Protein AF-V6KX96-F1 (afdb_monomer_lite)

Radius of gyration: 15.34 Å; chains: 1; bounding box: 30×38×44 Å

pLDDT: mean 94.43, std 9.21, range [40.12, 98.56]

InterPro domains:
  IPR001754 Orotidine 5'-phosphate decarboxylase domain [PF00215] (1-110)
  IPR011060 Ribulose-phosphate binding barrel [SSF51366] (1-112)
  IPR013785 Aldolase-type TIM barrel [G3DSA:3.20.20.70] (1-116)
  IPR014732 Orotidine 5'-phosphate decarboxylase [PTHR32119] (1-110)

Structure (mmCIF, N/CA/C/O backbone):
data_AF-V6KX96-F1
#
_entry.id   AF-V6KX96-F1
#
loop_
_atom_site.group_PDB
_atom_site.id
_atom_site.type_symbol
_atom_site.label_atom_id
_atom_site.label_alt_id
_atom_site.label_comp_id
_atom_site.label_asym_id
_atom_site.label_entity_id
_atom_site.label_seq_id
_atom_site.pdbx_PDB_ins_code
_atom_site.Cartn_x
_atom_site.Cartn_y
_atom_site.Cartn_z
_atom_site.occupancy
_atom_site.B_iso_or_equiv
_atom_site.auth_seq_id
_atom_site.auth_comp_id
_atom_site.auth_asym_id
_atom_site.auth_atom_id
_atom_site.pdbx_PDB_model_num
ATOM 1 N N . MET A 1 1 ? -2.179 -9.954 1.638 1.00 79.81 1 MET A N 1
ATOM 2 C CA . MET A 1 1 ? -3.113 -10.607 0.693 1.00 79.81 1 MET A CA 1
ATOM 3 C C . MET A 1 1 ? -3.550 -11.971 1.213 1.00 79.81 1 MET A C 1
ATOM 5 O O . MET A 1 1 ? -4.667 -12.048 1.690 1.00 79.81 1 MET A O 1
ATOM 9 N N . GLU A 1 2 ? -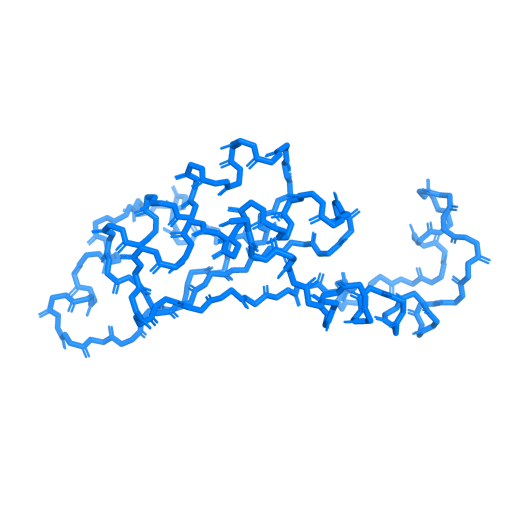2.677 -12.983 1.244 1.00 90.81 2 GLU A N 1
ATOM 10 C CA . GLU A 1 2 ? -3.026 -14.378 1.598 1.00 90.81 2 GLU A CA 1
ATOM 11 C C . GLU A 1 2 ? -3.847 -14.529 2.884 1.00 90.81 2 GLU A C 1
ATOM 13 O O . GLU A 1 2 ? -4.941 -15.083 2.852 1.00 90.81 2 GLU A O 1
ATOM 18 N N . LEU A 1 3 ? -3.371 -13.967 4.001 1.00 92.19 3 LEU A N 1
ATOM 19 C CA . LEU A 1 3 ? -4.085 -14.043 5.277 1.00 92.19 3 LEU A CA 1
ATOM 20 C C . LEU A 1 3 ? -5.471 -13.390 5.218 1.00 92.19 3 LEU A C 1
ATOM 22 O O . LEU A 1 3 ? -6.423 -13.935 5.759 1.00 92.19 3 LEU A O 1
ATOM 26 N N . LEU A 1 4 ? -5.599 -12.236 4.556 1.00 91.00 4 LEU A N 1
ATOM 27 C CA . LEU A 1 4 ? -6.893 -11.564 4.434 1.00 91.00 4 LEU A CA 1
ATOM 28 C C . LEU A 1 4 ? -7.837 -12.350 3.513 1.00 91.00 4 LEU A C 1
ATOM 30 O O . LEU A 1 4 ? -9.029 -12.414 3.783 1.00 91.00 4 LEU A O 1
ATOM 34 N N . THR A 1 5 ? -7.311 -12.977 2.461 1.00 92.81 5 THR A N 1
ATOM 35 C CA . THR A 1 5 ? -8.083 -13.866 1.586 1.00 92.81 5 THR A CA 1
ATOM 36 C C . THR A 1 5 ? -8.576 -15.100 2.340 1.00 92.81 5 THR A C 1
ATOM 38 O O . THR A 1 5 ? -9.720 -15.500 2.158 1.00 92.81 5 THR A O 1
ATOM 41 N N . ALA A 1 6 ? -7.738 -15.686 3.197 1.00 95.31 6 ALA A N 1
ATOM 42 C CA . ALA A 1 6 ? -8.070 -16.902 3.934 1.00 95.31 6 ALA A CA 1
ATOM 43 C C . ALA A 1 6 ? -8.962 -16.654 5.163 1.00 95.31 6 ALA A C 1
ATOM 45 O O . ALA A 1 6 ? -9.843 -17.458 5.450 1.00 95.31 6 ALA A O 1
ATOM 46 N N . ALA A 1 7 ? -8.723 -15.568 5.903 1.00 92.62 7 ALA A N 1
ATOM 47 C CA . ALA A 1 7 ? -9.314 -15.333 7.225 1.00 92.62 7 ALA A CA 1
ATOM 48 C C . ALA A 1 7 ? -10.181 -14.066 7.318 1.00 92.62 7 ALA A C 1
ATOM 50 O O . ALA A 1 7 ? -10.834 -13.841 8.336 1.00 92.62 7 ALA A O 1
ATOM 51 N N . GLY A 1 8 ? -10.193 -13.222 6.285 1.00 92.94 8 GLY A N 1
ATOM 52 C CA . GLY A 1 8 ? -10.950 -11.975 6.287 1.00 92.94 8 GLY A CA 1
ATOM 53 C C . GLY A 1 8 ? -10.425 -10.918 7.274 1.00 92.94 8 GLY A C 1
ATOM 54 O O . GLY A 1 8 ? -9.387 -11.088 7.925 1.00 92.94 8 GLY A O 1
ATOM 55 N N . PRO A 1 9 ? -11.123 -9.773 7.383 1.00 95.00 9 PRO A N 1
ATOM 56 C CA . PRO A 1 9 ? -10.671 -8.623 8.169 1.00 95.00 9 PRO A CA 1
ATOM 57 C C . PRO A 1 9 ? -10.810 -8.806 9.685 1.00 95.00 9 PRO A C 1
ATOM 59 O O . PRO A 1 9 ? -10.260 -8.008 10.443 1.00 95.00 9 PRO A O 1
ATOM 62 N N . ASP A 1 10 ? -11.517 -9.829 10.166 1.00 95.62 10 ASP A N 1
ATOM 63 C CA . ASP A 1 10 ? -11.760 -9.994 11.604 1.00 95.62 10 ASP A CA 1
ATOM 64 C C . ASP A 1 10 ? -10.476 -10.286 12.385 1.00 95.62 10 ASP A C 1
ATOM 66 O O . ASP A 1 10 ? -10.305 -9.803 13.507 1.00 95.62 10 ASP A O 1
ATOM 70 N N . PHE A 1 11 ? -9.509 -10.963 11.763 1.00 95.00 11 PHE A N 1
ATOM 71 C CA . PHE A 1 11 ? -8.191 -11.143 12.366 1.00 95.00 11 PHE A CA 1
ATOM 72 C C . PHE A 1 11 ? -7.441 -9.811 12.538 1.00 95.00 11 PHE A C 1
ATOM 74 O O . PHE A 1 11 ? -6.763 -9.598 13.543 1.00 95.00 11 PHE A O 1
ATOM 81 N N . VAL A 1 12 ? -7.606 -8.875 11.600 1.00 96.19 12 VAL A N 1
ATOM 82 C CA . VAL A 1 12 ? -7.029 -7.526 11.702 1.00 96.19 12 VAL A CA 1
ATOM 83 C C . VAL A 1 12 ? -7.637 -6.783 12.888 1.00 96.19 12 VAL A C 1
ATOM 85 O O . VAL A 1 12 ? -6.895 -6.270 13.725 1.00 96.19 12 VAL A O 1
ATOM 88 N N . LYS A 1 13 ? -8.971 -6.801 13.016 1.00 96.38 13 LYS A N 1
ATOM 89 C CA . LYS A 1 13 ? -9.682 -6.190 14.153 1.00 96.38 13 LYS A CA 1
ATOM 90 C C . LYS A 1 13 ? -9.197 -6.758 15.485 1.00 96.38 13 LYS A C 1
ATOM 92 O O . LYS A 1 13 ? -8.967 -6.007 16.428 1.00 96.38 13 LYS A O 1
ATOM 97 N N . HIS A 1 14 ? -8.989 -8.074 15.554 1.00 97.06 14 HIS A N 1
ATOM 98 C CA . HIS A 1 14 ? -8.470 -8.741 16.746 1.00 97.06 14 HIS A CA 1
ATOM 99 C C . HIS A 1 14 ? -7.076 -8.236 17.155 1.00 97.06 14 HIS A C 1
ATOM 101 O O . HIS A 1 14 ? -6.819 -8.017 18.340 1.00 97.06 14 HIS A O 1
ATOM 107 N N . LEU A 1 15 ? -6.170 -8.035 16.192 1.00 97.31 15 LEU A N 1
ATOM 108 C CA . LEU A 1 15 ? -4.832 -7.501 16.462 1.00 97.31 15 LEU A CA 1
ATOM 109 C C . LEU A 1 15 ? -4.877 -6.039 16.919 1.00 97.31 15 LEU A C 1
ATOM 111 O O . LEU A 1 15 ? -4.204 -5.684 17.889 1.00 97.31 15 LEU A O 1
ATOM 115 N N . VAL A 1 16 ? -5.697 -5.216 16.265 1.00 97.31 16 VAL A N 1
ATOM 116 C CA . VAL A 1 16 ? -5.886 -3.806 16.633 1.00 97.31 16 VAL A CA 1
ATOM 117 C C . VAL A 1 16 ? -6.4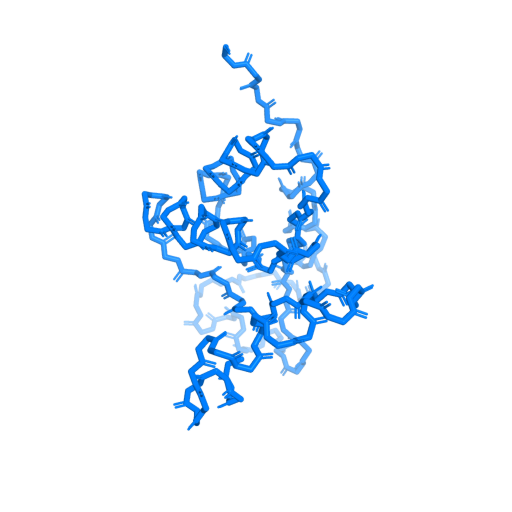79 -3.683 18.039 1.00 97.31 16 VAL A C 1
ATOM 119 O O . VAL A 1 16 ? -5.953 -2.929 18.854 1.00 97.31 16 VAL A O 1
ATOM 122 N N . ALA A 1 17 ? -7.482 -4.497 18.388 1.00 97.62 17 ALA A N 1
ATOM 123 C CA . ALA A 1 17 ? -8.075 -4.529 19.730 1.00 97.62 17 ALA A CA 1
ATOM 124 C C . ALA A 1 17 ? -7.070 -4.913 20.835 1.00 97.62 17 ALA A C 1
ATOM 126 O O . ALA A 1 17 ? -7.241 -4.544 21.994 1.00 97.62 17 ALA A O 1
ATOM 127 N N . LYS A 1 18 ? -5.988 -5.619 20.483 1.00 98.12 18 LYS A N 1
ATOM 128 C CA . LYS A 1 18 ? -4.858 -5.934 21.376 1.00 98.12 18 LYS A CA 1
ATOM 129 C C . LYS A 1 18 ? -3.784 -4.835 21.418 1.00 98.12 18 LYS A C 1
ATOM 131 O O . LYS A 1 18 ? -2.684 -5.079 21.918 1.00 98.12 18 LYS A O 1
ATOM 136 N N . GLY A 1 19 ? -4.061 -3.658 20.856 1.00 97.25 19 GLY A N 1
ATOM 137 C CA . GLY A 1 19 ? -3.138 -2.524 20.800 1.00 97.25 19 GLY A CA 1
ATOM 138 C C . GLY A 1 19 ? -1.941 -2.741 19.872 1.00 97.25 19 GLY A C 1
ATOM 139 O O . GLY A 1 19 ? -0.899 -2.113 20.056 1.00 97.25 19 GLY A O 1
ATOM 140 N N . LYS A 1 20 ? -2.028 -3.666 18.904 1.00 98.12 20 LYS A N 1
ATOM 141 C CA . LYS A 1 20 ? -0.939 -3.914 17.948 1.00 98.12 20 LYS A CA 1
ATOM 142 C C . LYS A 1 20 ? -1.021 -2.946 16.772 1.00 98.12 20 LYS A C 1
ATOM 144 O O . LYS A 1 20 ? -2.096 -2.692 16.239 1.00 98.12 20 LYS A O 1
ATOM 149 N N . LYS A 1 21 ? 0.142 -2.479 16.312 1.00 97.81 21 LYS A N 1
ATOM 150 C CA . LYS A 1 21 ? 0.272 -1.762 15.039 1.00 97.81 21 LYS A CA 1
ATOM 151 C C . LYS A 1 21 ? 0.196 -2.764 13.892 1.00 97.81 21 LYS A C 1
ATOM 153 O O . LYS A 1 21 ? 1.035 -3.660 13.805 1.00 97.81 21 LYS A O 1
ATOM 158 N N . VAL A 1 22 ? -0.818 -2.631 13.041 1.00 97.44 22 VAL A N 1
ATOM 159 C CA . VAL A 1 22 ? -1.021 -3.518 11.891 1.00 97.44 22 VAL A CA 1
ATOM 160 C C . VAL A 1 22 ? -0.578 -2.820 10.612 1.00 97.44 22 VAL A C 1
ATOM 162 O O . VAL A 1 22 ? -1.013 -1.710 10.305 1.00 97.44 22 VAL A O 1
ATOM 165 N N . PHE A 1 23 ? 0.273 -3.499 9.850 1.00 97.56 23 PHE A N 1
ATOM 166 C CA . PHE A 1 23 ? 0.621 -3.127 8.488 1.00 97.56 23 PHE A CA 1
ATOM 167 C C . PHE A 1 23 ? -0.150 -4.020 7.507 1.00 97.56 23 PHE A C 1
ATOM 169 O O . PHE A 1 23 ? 0.091 -5.225 7.435 1.00 97.56 23 PHE A O 1
ATOM 176 N N . LEU A 1 24 ? -1.080 -3.431 6.751 1.00 96.44 24 LEU A N 1
ATOM 177 C CA . LEU A 1 24 ? -1.804 -4.112 5.682 1.00 96.44 24 LEU A CA 1
ATOM 178 C C . LEU A 1 24 ? -1.071 -3.987 4.348 1.00 96.44 24 LEU A C 1
ATOM 180 O O . LEU A 1 24 ? -1.198 -3.007 3.614 1.00 96.44 24 LEU A O 1
ATOM 184 N N . ASP A 1 25 ? -0.338 -5.041 4.007 1.00 96.12 25 ASP A N 1
ATOM 185 C CA . ASP A 1 25 ? 0.357 -5.141 2.730 1.00 96.12 25 ASP A CA 1
ATOM 186 C C . ASP A 1 25 ? -0.582 -5.602 1.589 1.00 96.12 25 ASP A C 1
ATOM 188 O O . ASP A 1 25 ? -0.585 -6.768 1.167 1.00 96.12 25 ASP A O 1
ATOM 192 N N . PHE A 1 26 ? -1.439 -4.683 1.133 1.00 92.88 26 PHE A N 1
ATOM 193 C CA . PHE A 1 26 ? -2.393 -4.882 0.030 1.00 92.88 26 PHE A CA 1
ATOM 194 C C . PHE A 1 26 ? -1.789 -4.718 -1.354 1.00 92.88 26 PHE A C 1
ATOM 196 O O . PHE A 1 26 ? -2.293 -5.314 -2.301 1.00 92.88 26 PHE A O 1
ATOM 203 N N . LYS A 1 27 ? -0.708 -3.944 -1.474 1.00 95.81 27 LYS A N 1
ATOM 204 C CA . LYS A 1 27 ? -0.072 -3.619 -2.754 1.00 95.81 27 LYS A CA 1
ATOM 205 C C . LYS A 1 27 ? -1.079 -3.014 -3.745 1.00 95.81 27 LYS A C 1
ATOM 207 O O . LYS A 1 27 ? -1.088 -3.406 -4.909 1.00 95.81 27 LYS A O 1
ATOM 212 N N . LEU A 1 28 ? -1.923 -2.086 -3.276 1.00 97.00 28 LEU A N 1
ATOM 213 C CA . LEU A 1 28 ? -3.054 -1.538 -4.036 1.00 97.00 28 LEU A CA 1
ATOM 214 C C . LEU A 1 28 ? -2.611 -1.007 -5.407 1.00 97.00 28 LEU A C 1
ATOM 216 O O . LEU A 1 28 ? -1.664 -0.222 -5.493 1.00 97.00 28 LEU A O 1
ATOM 220 N N . PHE A 1 29 ? -3.305 -1.432 -6.461 1.00 96.88 29 PHE A N 1
ATOM 221 C CA . PHE A 1 29 ? -3.060 -1.025 -7.844 1.00 96.88 29 PHE A CA 1
ATOM 222 C C . PHE A 1 29 ? -4.376 -1.075 -8.627 1.00 96.88 29 PHE A C 1
ATOM 224 O O . PHE A 1 29 ? -4.759 -2.112 -9.157 1.00 96.88 29 PHE A O 1
ATOM 231 N N . GLU A 1 30 ? -5.105 0.036 -8.602 1.00 97.25 30 GLU A N 1
ATOM 232 C CA . GLU A 1 30 ? -6.457 0.184 -9.154 1.00 97.25 30 GLU A CA 1
ATOM 233 C C . GLU A 1 30 ? -6.716 1.682 -9.419 1.00 97.25 30 GLU A C 1
ATOM 235 O O . GLU A 1 30 ? -5.851 2.508 -9.115 1.00 97.25 30 GLU A O 1
ATOM 240 N N . ILE A 1 31 ? -7.870 2.064 -9.972 1.00 97.94 31 ILE A N 1
ATOM 241 C CA . ILE A 1 31 ? -8.219 3.467 -10.208 1.00 97.94 31 ILE A CA 1
ATOM 242 C C . ILE A 1 31 ? -8.309 4.262 -8.886 1.00 97.94 31 ILE A C 1
ATOM 244 O O . ILE A 1 31 ? -8.578 3.689 -7.823 1.00 97.94 31 ILE A O 1
ATOM 248 N N . PRO A 1 32 ? -8.119 5.600 -8.919 1.00 98.25 32 PRO A N 1
ATOM 249 C CA . PRO A 1 32 ? -7.996 6.415 -7.707 1.00 98.25 32 PRO A CA 1
ATOM 250 C C . PRO A 1 32 ? -9.145 6.251 -6.704 1.00 98.25 32 PRO A C 1
ATOM 252 O O . PRO A 1 32 ? -8.903 6.138 -5.505 1.00 98.25 32 PRO A O 1
ATOM 255 N N . ASN A 1 33 ? -10.391 6.176 -7.182 1.00 98.19 33 ASN A N 1
ATOM 256 C CA . ASN A 1 33 ? -11.562 6.048 -6.312 1.00 98.19 33 ASN A CA 1
ATOM 257 C C . ASN A 1 33 ? -11.584 4.723 -5.529 1.00 98.19 33 ASN A C 1
ATOM 259 O O . ASN A 1 33 ? -11.914 4.707 -4.343 1.00 98.19 33 ASN A O 1
ATOM 263 N N . SER A 1 34 ? -11.204 3.611 -6.160 1.00 98.31 34 SER A N 1
ATOM 264 C CA . SER A 1 34 ? -11.154 2.311 -5.482 1.00 98.31 34 SER A CA 1
ATOM 265 C C . SER A 1 34 ? -10.008 2.252 -4.478 1.00 98.31 34 SER A C 1
ATOM 267 O O . SER A 1 34 ? -10.181 1.720 -3.382 1.00 98.31 34 SER A O 1
ATOM 269 N N . VAL A 1 35 ? -8.854 2.843 -4.812 1.00 98.44 35 VAL A N 1
ATOM 270 C CA . VAL A 1 35 ? -7.725 2.981 -3.879 1.00 98.44 35 VAL A CA 1
ATOM 271 C C . VAL A 1 35 ? -8.139 3.802 -2.658 1.00 98.44 35 VAL A C 1
ATOM 273 O O . VAL A 1 35 ? -7.946 3.345 -1.533 1.00 98.44 35 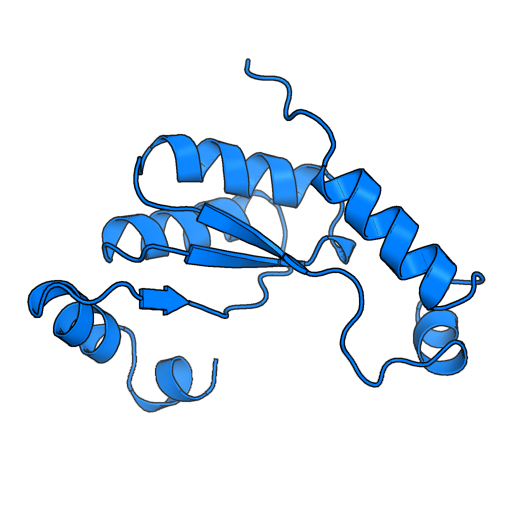VAL A O 1
ATOM 276 N N . ALA A 1 36 ? -8.788 4.950 -2.862 1.00 98.50 36 ALA A N 1
ATOM 277 C CA . ALA A 1 36 ? -9.363 5.759 -1.789 1.00 98.50 36 ALA A CA 1
ATOM 278 C C . ALA A 1 36 ? -10.345 4.951 -0.919 1.00 98.50 36 ALA A C 1
ATOM 280 O O . ALA A 1 36 ? -10.259 4.979 0.307 1.00 98.50 36 ALA A O 1
ATOM 281 N N . GLY A 1 37 ? -11.247 4.178 -1.533 1.00 98.56 37 GLY A N 1
ATOM 282 C CA . GLY A 1 37 ? -12.174 3.299 -0.814 1.00 98.56 37 GLY A CA 1
ATOM 283 C C . GLY A 1 37 ? -11.468 2.240 0.040 1.00 98.56 37 GLY A C 1
ATOM 284 O O . GLY A 1 37 ? -11.816 2.057 1.208 1.00 98.56 37 GLY A O 1
ATOM 285 N N . ALA A 1 38 ? -10.444 1.582 -0.508 1.00 97.88 38 ALA A N 1
ATOM 286 C CA . ALA A 1 38 ? -9.661 0.575 0.204 1.00 97.88 38 ALA A CA 1
ATOM 287 C C . ALA A 1 38 ? -8.857 1.176 1.369 1.00 97.88 38 ALA A C 1
ATOM 289 O O . ALA A 1 38 ? -8.818 0.593 2.454 1.00 97.88 38 ALA A O 1
ATOM 290 N N . VAL A 1 39 ? -8.257 2.356 1.175 1.00 98.31 39 VAL A N 1
ATOM 291 C CA . VAL A 1 39 ? -7.543 3.086 2.233 1.00 98.31 39 VAL A CA 1
ATOM 292 C C . VAL A 1 39 ? -8.506 3.521 3.337 1.00 98.31 39 VAL A C 1
ATOM 294 O O . VAL A 1 39 ? -8.203 3.309 4.509 1.00 98.31 39 VAL A O 1
ATOM 297 N N . ARG A 1 40 ? -9.698 4.029 2.992 1.00 98.56 40 ARG A N 1
ATOM 298 C CA . ARG A 1 40 ? -10.740 4.381 3.973 1.00 98.56 40 ARG A CA 1
ATOM 299 C C . ARG A 1 40 ? -11.150 3.182 4.820 1.00 98.56 40 ARG A C 1
ATOM 301 O O . ARG A 1 40 ? -11.239 3.285 6.040 1.00 98.56 40 ARG A O 1
ATOM 308 N N . ALA A 1 41 ? -11.379 2.037 4.177 1.00 97.50 41 ALA A N 1
ATOM 309 C CA . ALA A 1 41 ? -11.735 0.803 4.869 1.00 97.50 41 ALA A CA 1
ATOM 310 C C . ALA A 1 41 ? -10.611 0.334 5.806 1.00 97.50 41 ALA A C 1
ATOM 312 O O . ALA A 1 41 ? -10.877 -0.077 6.932 1.00 97.50 41 ALA A O 1
ATOM 313 N N . ALA A 1 42 ? -9.353 0.436 5.372 1.00 97.06 42 ALA A N 1
ATOM 314 C CA . ALA A 1 42 ? -8.200 0.114 6.203 1.00 97.06 42 ALA A CA 1
ATOM 315 C C . ALA A 1 42 ? -8.064 1.066 7.407 1.00 97.06 42 ALA A C 1
ATOM 317 O O . ALA A 1 42 ? -7.872 0.598 8.530 1.00 97.06 42 ALA A O 1
ATOM 318 N N . GLY A 1 43 ? -8.224 2.376 7.202 1.00 97.69 43 GLY A N 1
ATOM 319 C CA . GLY A 1 43 ? -8.230 3.370 8.278 1.00 97.69 43 GLY A CA 1
ATOM 320 C C . GLY A 1 43 ? -9.325 3.108 9.312 1.00 97.69 43 GLY A C 1
ATOM 321 O O . GLY A 1 43 ? -9.047 3.088 10.508 1.00 97.69 43 GLY A O 1
ATOM 322 N N . ALA A 1 44 ? -10.540 2.779 8.863 1.00 97.44 44 ALA A N 1
ATOM 323 C CA . ALA A 1 44 ? -11.654 2.415 9.741 1.00 97.44 44 ALA A CA 1
ATOM 324 C C . ALA A 1 44 ? -11.407 1.125 10.551 1.00 97.44 44 ALA A C 1
ATOM 326 O O . ALA A 1 44 ? -11.973 0.960 11.630 1.00 97.44 44 ALA A O 1
ATOM 327 N N . LEU A 1 45 ? -10.548 0.217 10.068 1.00 96.38 45 LEU A N 1
ATOM 328 C CA . LEU A 1 45 ? -10.097 -0.955 10.831 1.00 96.38 45 LEU A CA 1
ATOM 329 C C . LEU A 1 45 ? -9.057 -0.609 11.912 1.00 96.38 45 LEU A C 1
ATOM 331 O O . LEU A 1 45 ? -8.745 -1.474 12.728 1.00 96.38 45 LEU A O 1
ATOM 335 N N . GLY A 1 46 ? -8.518 0.614 11.929 1.00 97.12 46 GLY A N 1
ATOM 336 C CA . GLY A 1 46 ? -7.509 1.065 12.892 1.00 97.12 46 GLY A CA 1
ATOM 337 C C . GLY A 1 46 ? -6.086 0.601 12.572 1.00 97.12 46 GLY A C 1
ATOM 338 O O . GLY A 1 46 ? -5.265 0.448 13.477 1.00 97.12 46 GLY A O 1
ATOM 339 N N . VAL A 1 47 ? -5.780 0.323 11.301 1.00 97.38 47 VAL A N 1
ATOM 340 C CA . VAL A 1 47 ? -4.428 -0.100 10.902 1.00 97.38 47 VAL A CA 1
ATOM 341 C C . VAL A 1 47 ? -3.478 1.090 10.811 1.00 97.38 47 VAL A C 1
ATOM 343 O O . VAL A 1 47 ? -3.890 2.214 10.548 1.00 97.38 47 VAL A O 1
ATOM 346 N N . SER A 1 48 ? -2.182 0.838 10.993 1.00 98.12 48 SER A N 1
ATOM 347 C CA . SER A 1 48 ? -1.158 1.891 11.013 1.00 98.12 48 SER A CA 1
ATOM 348 C C . SER A 1 48 ? -0.486 2.125 9.661 1.00 98.12 48 SER A C 1
ATOM 350 O O . SER A 1 48 ? 0.146 3.156 9.457 1.00 98.12 48 SER A O 1
ATOM 352 N N . MET A 1 49 ? -0.557 1.166 8.731 1.00 98.38 49 MET A N 1
ATOM 353 C CA . MET A 1 49 ? 0.088 1.313 7.424 1.00 98.38 49 MET A CA 1
ATOM 354 C C . MET A 1 49 ? -0.614 0.507 6.328 1.00 98.38 49 MET A C 1
ATOM 356 O O . MET A 1 49 ? -1.086 -0.599 6.595 1.00 98.38 49 MET A O 1
ATOM 360 N N . VAL A 1 50 ? -0.631 1.033 5.098 1.00 97.94 50 VAL A N 1
ATOM 361 C CA . VAL A 1 50 ? -1.148 0.370 3.884 1.00 97.94 50 VAL A CA 1
ATOM 362 C C . VAL A 1 50 ? -0.190 0.580 2.709 1.00 97.94 50 VAL A C 1
ATOM 364 O O . VAL A 1 50 ? 0.380 1.661 2.568 1.00 97.94 50 VAL A O 1
ATOM 367 N N . THR A 1 51 ? -0.018 -0.427 1.844 1.00 98.00 51 THR A N 1
ATOM 368 C CA . THR A 1 51 ? 0.786 -0.300 0.613 1.00 98.00 51 THR A CA 1
ATOM 369 C C . THR A 1 51 ? -0.015 0.070 -0.634 1.00 98.00 51 THR A C 1
ATOM 371 O O . THR A 1 51 ? -1.070 -0.505 -0.904 1.00 98.00 51 THR A O 1
ATOM 374 N N . VAL A 1 52 ? 0.555 0.960 -1.454 1.00 97.94 52 VAL A N 1
ATOM 375 C CA . VAL A 1 52 ? 0.033 1.392 -2.767 1.00 97.94 52 VAL A CA 1
ATOM 376 C C . VAL A 1 52 ? 1.157 1.331 -3.804 1.00 97.94 52 VAL A C 1
ATOM 378 O O . VAL A 1 52 ? 2.285 1.711 -3.512 1.00 97.94 52 VAL A O 1
ATOM 381 N N . ARG A 1 53 ? 0.903 0.839 -5.018 1.00 97.44 53 ARG A N 1
ATOM 382 C CA . ARG A 1 53 ? 1.916 0.708 -6.080 1.00 97.44 53 ARG A CA 1
ATOM 383 C C . ARG A 1 53 ? 2.118 2.038 -6.801 1.00 97.44 53 ARG A C 1
ATOM 385 O O . ARG A 1 53 ? 1.228 2.481 -7.509 1.00 97.44 53 ARG A O 1
ATOM 392 N N . SER A 1 54 ? 3.311 2.627 -6.754 1.00 97.00 54 SER A N 1
ATOM 393 C CA . SER A 1 54 ? 3.631 3.857 -7.501 1.00 97.00 54 SER A CA 1
ATOM 394 C C . SER A 1 54 ? 3.465 3.714 -9.017 1.00 97.00 54 SER A C 1
ATOM 396 O O . SER A 1 54 ? 3.285 4.712 -9.709 1.00 97.00 54 SER A O 1
ATOM 398 N N . MET A 1 55 ? 3.510 2.484 -9.541 1.00 94.81 55 MET A N 1
ATOM 399 C CA . MET A 1 55 ? 3.293 2.190 -10.963 1.00 94.81 55 MET A CA 1
ATOM 400 C C . MET A 1 55 ? 1.922 2.657 -11.482 1.00 94.81 55 MET A C 1
ATOM 402 O O . MET A 1 55 ? 1.794 2.885 -12.678 1.00 94.81 55 MET A O 1
ATOM 406 N N . GLY A 1 56 ? 0.917 2.849 -10.616 1.00 94.12 56 GLY A N 1
ATOM 407 C CA . GLY A 1 56 ? -0.381 3.410 -11.025 1.00 94.12 56 GLY A CA 1
ATOM 408 C C . GLY A 1 56 ? -0.434 4.928 -11.131 1.00 94.12 56 GLY A C 1
ATOM 409 O O . GLY A 1 56 ? -1.494 5.480 -11.409 1.00 94.12 56 GLY A O 1
ATOM 410 N N . GLY A 1 57 ? 0.697 5.612 -10.956 1.00 95.38 57 GLY A N 1
ATOM 411 C CA . GLY A 1 57 ? 0.802 7.043 -11.207 1.00 95.38 57 GLY A CA 1
ATOM 412 C C . GLY A 1 57 ? 0.450 7.920 -10.005 1.00 95.38 57 GLY A C 1
ATOM 413 O O . GLY A 1 57 ? 0.081 7.450 -8.931 1.00 95.38 57 GLY A O 1
ATOM 414 N N . ALA A 1 58 ? 0.582 9.236 -10.196 1.00 95.81 58 ALA A N 1
ATOM 415 C CA . ALA A 1 58 ? 0.354 10.224 -9.140 1.00 95.81 58 ALA A CA 1
ATOM 416 C C . ALA A 1 58 ? -1.090 10.208 -8.618 1.00 95.81 58 ALA A C 1
ATOM 418 O O . ALA A 1 58 ? -1.293 10.311 -7.417 1.00 95.81 58 ALA A O 1
ATOM 419 N N . GLY A 1 59 ? -2.081 10.023 -9.498 1.00 96.12 59 GLY A N 1
ATOM 420 C CA . GLY A 1 59 ? -3.495 10.104 -9.120 1.00 96.12 59 GLY A CA 1
ATOM 421 C C . GLY A 1 59 ? -3.896 9.110 -8.028 1.00 96.12 59 GLY A C 1
ATOM 422 O O . GLY A 1 59 ? -4.615 9.477 -7.104 1.00 96.12 59 GLY A O 1
ATOM 423 N N . ILE A 1 60 ? -3.393 7.871 -8.084 1.00 96.62 60 ILE A N 1
ATOM 424 C CA . ILE A 1 60 ? -3.713 6.859 -7.066 1.00 96.62 60 ILE A CA 1
ATOM 425 C C . ILE A 1 60 ? -2.975 7.115 -5.748 1.00 96.62 60 ILE A C 1
ATOM 427 O O . ILE A 1 60 ? -3.500 6.805 -4.683 1.00 96.62 60 ILE A O 1
ATOM 431 N N . LEU A 1 61 ? -1.770 7.697 -5.812 1.00 97.62 61 LEU A N 1
ATOM 432 C CA . LEU A 1 61 ? -0.983 8.056 -4.633 1.00 97.62 61 LEU A CA 1
ATOM 433 C C . LEU A 1 61 ? -1.621 9.242 -3.908 1.00 97.62 61 LEU A C 1
ATOM 435 O O . LEU A 1 61 ? -1.790 9.180 -2.697 1.00 97.62 61 LEU A O 1
ATOM 439 N N . THR A 1 62 ? -2.036 10.267 -4.656 1.00 97.19 62 THR A N 1
ATOM 440 C CA . THR A 1 62 ? -2.808 11.407 -4.149 1.00 97.19 62 THR A CA 1
ATOM 441 C C . THR A 1 62 ? -4.089 10.932 -3.475 1.00 97.19 62 THR A C 1
ATOM 443 O O . THR A 1 62 ? -4.254 11.156 -2.285 1.00 97.19 62 THR A O 1
ATOM 446 N N . ALA A 1 63 ? -4.920 10.146 -4.167 1.00 97.56 63 ALA A N 1
ATOM 447 C CA . ALA A 1 63 ? -6.170 9.645 -3.593 1.00 97.56 63 ALA A CA 1
ATOM 448 C C . ALA A 1 63 ? -5.968 8.801 -2.319 1.00 97.56 63 ALA A C 1
ATOM 450 O O . ALA A 1 63 ? -6.796 8.840 -1.409 1.00 97.56 63 ALA A O 1
ATOM 451 N N . ALA A 1 64 ? -4.873 8.039 -2.238 1.00 97.75 64 ALA A N 1
ATOM 452 C CA . ALA A 1 64 ? -4.522 7.298 -1.032 1.00 97.75 64 ALA A CA 1
ATOM 453 C C . ALA A 1 64 ? -4.112 8.220 0.126 1.00 97.75 64 ALA A C 1
ATOM 455 O O . ALA A 1 64 ? -4.550 8.010 1.254 1.00 97.75 64 ALA A O 1
ATOM 456 N N . VAL A 1 65 ? -3.257 9.212 -0.139 1.00 97.00 65 VAL A N 1
ATOM 457 C CA . VAL A 1 65 ? -2.762 10.154 0.876 1.00 97.00 65 VAL A CA 1
ATOM 458 C C . VAL A 1 65 ? -3.883 11.053 1.389 1.00 97.00 65 VAL A C 1
ATOM 460 O O . VAL A 1 65 ? -3.990 11.219 2.601 1.00 97.00 65 VAL A O 1
ATOM 463 N N . ASP A 1 66 ? -4.741 11.558 0.502 1.00 96.94 66 ASP A N 1
ATOM 464 C CA . ASP A 1 66 ? -5.854 12.442 0.861 1.00 96.94 66 ASP A CA 1
ATOM 465 C C . ASP A 1 66 ? -6.783 11.761 1.873 1.00 96.94 66 ASP A C 1
ATOM 467 O O . ASP A 1 66 ? -7.035 12.293 2.950 1.00 96.94 66 ASP A O 1
ATOM 471 N N . VAL A 1 67 ? -7.216 10.528 1.583 1.00 97.62 67 VAL A N 1
ATOM 472 C CA . VAL A 1 67 ? -8.075 9.754 2.496 1.00 97.62 67 VAL A CA 1
ATOM 473 C C . VAL A 1 67 ? -7.336 9.314 3.757 1.00 97.62 67 VAL A C 1
ATOM 475 O O . VAL A 1 67 ? -7.943 9.216 4.820 1.00 97.62 67 VAL A O 1
ATOM 478 N N . ALA A 1 68 ? -6.031 9.039 3.682 1.00 97.50 68 ALA A N 1
ATOM 479 C CA . ALA A 1 68 ? -5.253 8.733 4.880 1.00 97.50 68 ALA A CA 1
ATOM 480 C C . ALA A 1 68 ? -5.187 9.925 5.852 1.00 97.50 68 ALA A C 1
ATOM 482 O O . ALA A 1 68 ? -5.025 9.703 7.049 1.00 97.50 68 ALA A O 1
ATOM 483 N N . GLY A 1 69 ? -5.366 11.160 5.368 1.00 96.69 69 GLY A N 1
ATOM 484 C CA . GLY A 1 69 ? -5.463 12.367 6.193 1.00 96.69 69 GLY A CA 1
ATOM 485 C C . GLY A 1 69 ? -6.599 12.332 7.222 1.00 96.69 69 GLY A C 1
ATOM 486 O O . GLY A 1 69 ? -6.453 12.911 8.298 1.00 96.69 69 GLY A O 1
ATOM 487 N N . ASP A 1 70 ? -7.669 11.577 6.955 1.00 97.75 70 ASP A N 1
ATOM 488 C CA . ASP A 1 70 ? -8.781 11.368 7.894 1.00 97.75 70 ASP A CA 1
ATOM 489 C C . ASP A 1 70 ? -8.387 10.476 9.095 1.00 97.75 70 ASP A C 1
ATOM 491 O O . ASP A 1 70 ? -9.120 10.382 10.082 1.00 97.75 70 ASP A O 1
ATOM 495 N N . PHE A 1 71 ? -7.226 9.808 9.031 1.00 97.94 71 PHE A N 1
ATOM 496 C CA . PHE A 1 71 ? -6.758 8.822 10.008 1.00 97.94 71 PHE A CA 1
ATOM 497 C C . PHE A 1 71 ? -5.319 9.149 10.464 1.00 97.94 71 PHE A C 1
ATOM 499 O O . PHE A 1 71 ? -4.359 8.677 9.855 1.00 97.94 71 PHE A O 1
ATOM 506 N N . PRO A 1 72 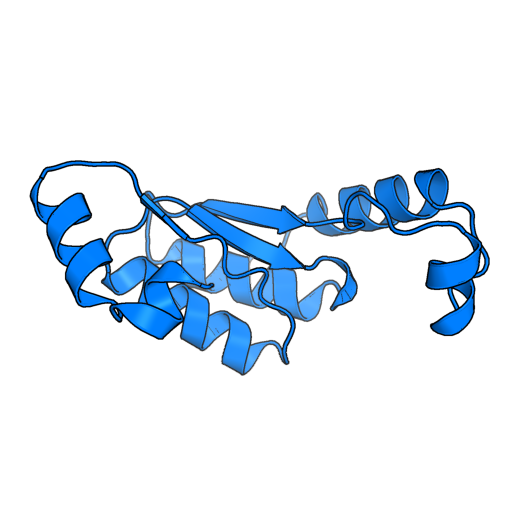? -5.119 9.894 11.571 1.00 94.06 72 PRO A N 1
ATOM 507 C CA . PRO A 1 72 ? -3.809 10.448 11.955 1.00 94.06 72 PRO A CA 1
ATOM 508 C C . PRO A 1 72 ? -2.652 9.439 12.088 1.00 94.06 72 PRO A C 1
ATOM 510 O O . PRO A 1 72 ? -1.494 9.771 11.823 1.00 94.06 72 PRO A O 1
ATOM 513 N N . GLU A 1 73 ? -2.961 8.204 12.490 1.00 93.75 73 GLU A N 1
ATOM 514 C CA . GLU A 1 73 ? -1.987 7.121 12.690 1.00 93.75 73 GLU A CA 1
ATOM 515 C C . GLU A 1 73 ? -1.732 6.282 11.424 1.00 93.75 73 GLU A C 1
ATOM 517 O O . GLU A 1 73 ? -0.829 5.441 11.416 1.00 93.75 73 GLU A O 1
ATOM 522 N N . LEU A 1 74 ? -2.510 6.485 10.355 1.00 98.06 74 LEU A N 1
ATOM 523 C CA . L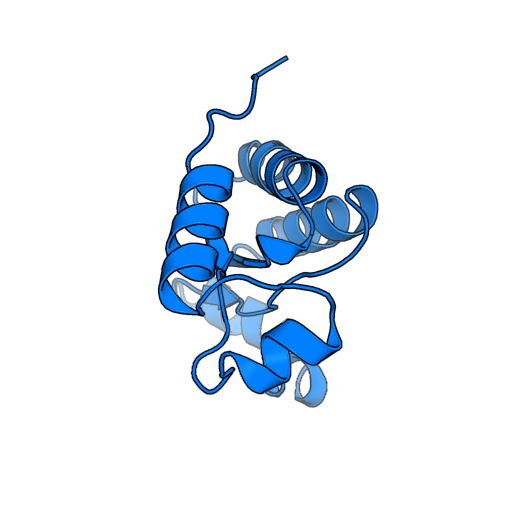EU A 1 74 ? -2.402 5.717 9.119 1.00 98.06 74 LEU A CA 1
ATOM 524 C C . LEU A 1 74 ? -1.319 6.299 8.208 1.00 98.06 74 LEU A C 1
ATOM 526 O O . LEU A 1 74 ? -1.316 7.479 7.859 1.00 98.06 74 LEU A O 1
ATOM 530 N N . ARG A 1 75 ? -0.395 5.443 7.769 1.00 97.75 75 ARG A N 1
ATOM 531 C CA . ARG A 1 75 ? 0.648 5.788 6.797 1.00 97.75 75 ARG A CA 1
ATOM 532 C C . ARG A 1 75 ? 0.456 5.049 5.479 1.00 97.75 75 ARG A C 1
ATOM 534 O O . ARG A 1 75 ? 0.121 3.866 5.453 1.00 97.75 75 ARG A O 1
ATOM 541 N N . ILE A 1 76 ? 0.737 5.738 4.377 1.00 97.81 76 ILE A N 1
ATOM 542 C CA . ILE A 1 76 ? 0.791 5.134 3.045 1.00 97.81 76 ILE A CA 1
ATOM 543 C C . ILE A 1 76 ? 2.242 4.807 2.708 1.00 97.81 76 ILE A C 1
ATOM 545 O O . ILE A 1 76 ? 3.107 5.681 2.741 1.00 97.81 76 ILE A O 1
ATOM 549 N N . LEU A 1 77 ? 2.504 3.546 2.366 1.00 97.75 77 LEU A N 1
ATOM 550 C CA . LEU A 1 77 ? 3.795 3.093 1.866 1.00 97.75 77 LEU A CA 1
ATOM 551 C C . LEU A 1 77 ? 3.710 2.860 0.358 1.00 97.75 77 LEU A C 1
ATOM 553 O O . LEU A 1 77 ? 3.057 1.929 -0.117 1.00 97.75 77 LEU A O 1
ATOM 557 N N . ALA A 1 78 ? 4.393 3.709 -0.399 1.00 97.50 78 ALA A N 1
ATOM 558 C CA . ALA A 1 78 ? 4.453 3.585 -1.843 1.00 97.50 78 ALA A CA 1
ATOM 559 C C . ALA A 1 78 ? 5.469 2.506 -2.257 1.00 97.50 78 ALA A C 1
ATOM 561 O O . ALA A 1 78 ? 6.647 2.566 -1.904 1.00 97.50 78 ALA A O 1
ATOM 562 N N . LEU A 1 79 ? 5.011 1.512 -3.014 1.00 97.81 79 LEU A N 1
ATOM 563 C CA . LEU A 1 79 ? 5.831 0.435 -3.557 1.00 97.81 79 LEU A CA 1
ATOM 564 C C . LEU A 1 79 ? 6.333 0.803 -4.953 1.00 97.81 79 LEU A C 1
ATOM 566 O O . LEU A 1 79 ? 5.538 1.171 -5.819 1.00 97.81 79 LEU A O 1
ATOM 570 N N . THR A 1 80 ? 7.634 0.641 -5.184 1.00 97.31 80 THR A N 1
ATOM 571 C CA . THR A 1 80 ? 8.273 0.894 -6.480 1.00 97.31 80 THR A CA 1
ATOM 572 C C . THR A 1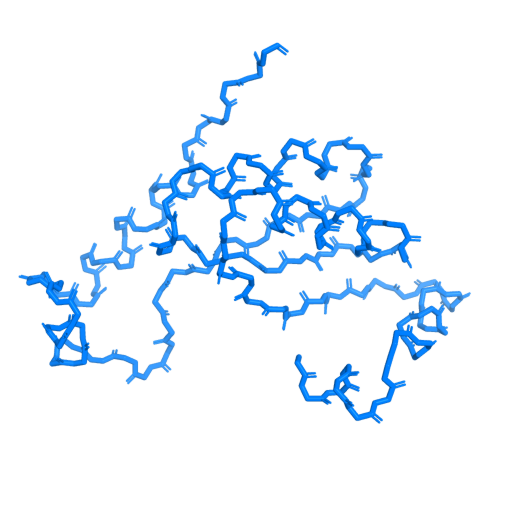 80 ? 8.221 -0.354 -7.371 1.00 97.31 80 THR A C 1
ATOM 574 O O . THR A 1 80 ? 7.154 -0.705 -7.874 1.00 97.31 80 THR A O 1
ATOM 577 N N . VAL A 1 81 ? 9.353 -1.031 -7.564 1.00 96.88 81 VAL A N 1
ATOM 578 C CA . VAL A 1 81 ? 9.474 -2.255 -8.362 1.00 96.88 81 VAL A CA 1
ATOM 579 C C . VAL A 1 81 ? 9.539 -3.456 -7.428 1.00 96.88 81 VAL A C 1
ATOM 581 O O . VAL A 1 81 ? 10.221 -3.424 -6.405 1.00 96.88 81 VAL A O 1
ATOM 584 N N . VAL A 1 82 ? 8.803 -4.514 -7.768 1.00 94.31 82 VAL A N 1
ATOM 585 C CA . VAL A 1 82 ? 8.786 -5.752 -6.983 1.00 94.31 82 VAL A CA 1
ATOM 586 C C . VAL A 1 82 ? 10.153 -6.423 -7.080 1.00 94.31 82 VAL A C 1
ATOM 588 O O . VAL A 1 82 ? 10.703 -6.576 -8.169 1.00 94.31 82 VAL A O 1
ATOM 591 N N . THR A 1 83 ? 10.690 -6.857 -5.943 1.00 91.69 83 THR A N 1
ATOM 592 C CA . THR A 1 83 ? 11.915 -7.661 -5.891 1.00 91.69 83 THR A CA 1
ATOM 593 C C . THR A 1 83 ? 11.760 -8.904 -6.766 1.00 91.69 83 THR A C 1
ATOM 595 O O . THR A 1 83 ? 10.828 -9.680 -6.564 1.00 91.69 83 THR A O 1
ATOM 598 N N . GLY A 1 84 ? 12.660 -9.084 -7.733 1.00 91.06 84 GLY A N 1
ATOM 599 C CA . GLY A 1 84 ? 12.608 -10.179 -8.708 1.00 91.06 84 GLY A CA 1
ATOM 600 C C . GLY A 1 84 ? 12.103 -9.772 -10.096 1.00 91.06 84 GLY A C 1
ATOM 601 O O . GLY A 1 84 ? 12.255 -10.552 -11.031 1.00 91.06 84 GLY A O 1
ATOM 602 N N . MET A 1 85 ? 11.564 -8.559 -10.269 1.00 93.69 85 MET A N 1
ATOM 603 C CA . MET A 1 85 ? 11.407 -7.990 -11.611 1.00 93.69 85 MET A CA 1
ATOM 604 C C . MET A 1 85 ? 12.778 -7.624 -12.179 1.00 93.69 85 MET A C 1
ATOM 606 O O . MET A 1 85 ? 13.584 -6.975 -11.512 1.00 93.69 85 MET A O 1
ATOM 610 N N . THR A 1 86 ? 13.022 -8.065 -13.408 1.00 96.25 86 THR A N 1
ATOM 611 C CA . THR A 1 86 ? 14.224 -7.764 -14.187 1.00 96.25 86 THR A CA 1
ATOM 612 C C . THR A 1 86 ? 13.909 -6.730 -15.263 1.00 96.25 86 THR A C 1
ATOM 614 O O . THR A 1 86 ? 12.742 -6.457 -15.556 1.00 96.25 86 THR A O 1
ATOM 617 N N . ASP A 1 87 ? 14.949 -6.213 -15.914 1.00 97.62 87 ASP A N 1
ATOM 618 C CA . ASP A 1 87 ? 14.806 -5.320 -17.069 1.00 97.62 87 ASP A CA 1
ATOM 619 C C . ASP A 1 87 ? 13.953 -5.961 -18.179 1.00 97.62 87 ASP A C 1
ATOM 621 O O . ASP A 1 87 ? 13.140 -5.282 -18.800 1.00 97.62 87 ASP A O 1
ATOM 625 N N . ALA A 1 88 ? 14.063 -7.281 -18.374 1.00 96.75 88 ALA A N 1
ATOM 626 C CA . ALA A 1 88 ? 13.252 -8.020 -19.340 1.00 96.75 88 ALA A CA 1
ATOM 627 C C . ALA A 1 88 ? 11.757 -8.020 -18.972 1.00 96.75 88 ALA A C 1
ATOM 629 O O . ALA A 1 88 ? 10.922 -7.713 -19.815 1.00 96.75 88 ALA A O 1
ATOM 630 N N . TYR A 1 89 ? 11.411 -8.278 -17.706 1.00 96.38 89 TYR A N 1
ATOM 631 C CA . TYR A 1 89 ? 10.008 -8.259 -17.258 1.00 96.38 89 TYR A CA 1
ATOM 632 C C . TYR A 1 89 ? 9.397 -6.857 -17.316 1.00 96.38 89 TYR A C 1
ATOM 634 O O . TYR A 1 89 ? 8.203 -6.690 -17.553 1.00 96.38 89 TYR A O 1
ATOM 642 N N . LEU A 1 90 ? 10.209 -5.827 -17.077 1.00 96.38 90 LEU A N 1
ATOM 643 C CA . LEU A 1 90 ? 9.776 -4.442 -17.225 1.00 96.38 90 LEU A CA 1
ATOM 644 C C . LEU A 1 90 ? 9.538 -4.093 -18.703 1.00 96.38 90 LEU A C 1
ATOM 646 O O . LEU A 1 90 ? 8.532 -3.446 -19.019 1.00 96.38 90 LEU A O 1
ATOM 650 N N . ALA A 1 91 ? 10.384 -4.586 -19.611 1.00 96.94 91 ALA A N 1
ATOM 651 C CA . ALA A 1 91 ? 10.220 -4.398 -21.049 1.00 96.94 91 ALA A CA 1
ATOM 652 C C . ALA A 1 91 ? 8.901 -4.988 -21.585 1.00 96.94 91 ALA A C 1
ATOM 654 O O . ALA A 1 91 ? 8.279 -4.355 -22.438 1.00 96.94 91 ALA A O 1
ATOM 655 N N . ASP A 1 92 ? 8.409 -6.104 -21.027 1.00 96.81 92 ASP A N 1
ATOM 656 C CA . ASP A 1 92 ? 7.111 -6.710 -21.396 1.00 96.81 92 ASP A CA 1
ATOM 657 C C . ASP A 1 92 ? 5.920 -5.748 -21.226 1.00 96.81 92 ASP A C 1
ATOM 659 O O . ASP A 1 92 ? 4.894 -5.878 -21.891 1.00 96.81 92 ASP A O 1
ATOM 663 N N . THR A 1 93 ? 6.055 -4.754 -20.343 1.00 94.50 93 THR A N 1
ATOM 664 C CA . THR A 1 93 ? 5.030 -3.727 -20.077 1.00 94.50 93 THR A CA 1
ATOM 665 C C . THR A 1 93 ? 5.378 -2.360 -20.672 1.00 94.50 93 THR A C 1
ATOM 667 O O . THR A 1 93 ? 4.741 -1.355 -20.357 1.00 94.50 93 THR A O 1
ATOM 670 N N . GLY A 1 94 ? 6.388 -2.306 -21.545 1.00 96.12 94 GLY A N 1
ATOM 671 C CA . GLY A 1 94 ? 6.820 -1.090 -22.235 1.00 96.12 94 GLY A CA 1
ATOM 672 C C . GLY A 1 94 ? 7.758 -0.189 -21.425 1.00 96.12 94 GLY A C 1
ATOM 673 O O . GLY A 1 94 ? 7.987 0.963 -21.800 1.00 96.12 94 GLY A O 1
ATOM 674 N N . VAL A 1 95 ? 8.321 -0.672 -20.313 1.00 96.69 95 VAL A N 1
ATOM 675 C CA . VAL A 1 95 ? 9.316 0.076 -19.535 1.00 96.69 95 VAL A CA 1
ATOM 676 C C . VAL A 1 95 ? 10.714 -0.199 -20.099 1.00 96.69 95 VAL A C 1
ATOM 678 O O . VAL A 1 95 ? 11.344 -1.197 -19.778 1.00 96.69 95 VAL A O 1
ATOM 681 N N . CYS A 1 96 ? 11.218 0.723 -20.922 1.00 95.62 96 CYS A N 1
ATOM 682 C CA . CYS A 1 96 ? 12.504 0.586 -21.628 1.00 95.62 96 CYS A CA 1
ATOM 683 C C . CYS A 1 96 ? 13.718 1.176 -20.876 1.00 95.62 96 CYS A C 1
ATOM 685 O O . CYS A 1 96 ? 14.692 1.592 -21.499 1.00 95.62 96 CYS A O 1
ATOM 687 N N . VAL A 1 97 ? 13.646 1.296 -19.550 1.00 97.00 97 VAL A N 1
ATOM 688 C CA . VAL A 1 97 ? 14.754 1.772 -18.698 1.00 97.00 97 VAL A CA 1
ATOM 689 C C . VAL A 1 97 ? 15.186 0.658 -17.755 1.00 97.00 97 VAL A C 1
ATOM 691 O O . VAL A 1 97 ? 14.400 -0.254 -17.508 1.00 97.00 97 VAL A O 1
ATOM 694 N N . SER A 1 98 ? 16.394 0.745 -17.191 1.00 97.81 98 SER A N 1
ATOM 695 C CA . SER A 1 98 ? 16.835 -0.275 -16.234 1.00 97.81 98 SER A CA 1
ATOM 696 C C . SER A 1 98 ? 15.945 -0.303 -14.990 1.00 97.81 98 SER A C 1
ATOM 698 O O . SER A 1 98 ? 15.338 0.705 -14.602 1.00 97.81 98 SER A O 1
ATOM 700 N N . THR A 1 99 ? 15.901 -1.452 -14.322 1.00 97.56 99 THR A N 1
ATOM 701 C CA . THR A 1 99 ? 15.145 -1.659 -13.081 1.00 97.56 99 THR A CA 1
ATOM 702 C C . THR A 1 99 ? 15.504 -0.608 -12.034 1.00 97.56 99 THR A C 1
ATOM 704 O O . THR A 1 99 ? 14.617 0.005 -11.442 1.00 97.56 99 THR A O 1
ATOM 707 N N . GLU A 1 100 ? 16.795 -0.322 -11.856 1.00 97.62 100 GLU A N 1
ATOM 708 C CA . GLU A 1 100 ? 17.283 0.704 -10.927 1.00 97.62 100 GLU A CA 1
ATOM 709 C C . GLU A 1 100 ? 16.760 2.103 -11.286 1.00 97.62 100 GLU A C 1
ATOM 711 O O . GLU A 1 100 ? 16.221 2.821 -10.437 1.00 97.62 100 GLU A O 1
ATOM 716 N N . GLN A 1 101 ? 16.847 2.483 -12.564 1.00 98.06 101 GLN A N 1
ATOM 717 C CA . GLN A 1 101 ? 16.326 3.764 -13.040 1.00 98.06 101 GLN A CA 1
ATOM 718 C C . GLN A 1 101 ? 14.814 3.868 -12.812 1.00 98.06 101 GLN A C 1
ATOM 720 O O . GLN A 1 101 ? 14.313 4.934 -12.433 1.00 98.06 101 GLN A O 1
ATOM 725 N N . HIS A 1 102 ? 14.081 2.771 -13.014 1.00 97.69 102 HIS A N 1
ATOM 726 C CA . HIS A 1 102 ? 12.644 2.730 -12.788 1.00 97.69 102 HIS A CA 1
ATOM 727 C C . HIS A 1 102 ? 12.286 2.824 -11.299 1.00 97.69 102 HIS A C 1
ATOM 729 O O . HIS A 1 102 ? 11.402 3.605 -10.942 1.00 97.69 102 HIS A O 1
ATOM 735 N N . VAL A 1 103 ? 13.017 2.131 -10.417 1.00 97.94 103 VAL A N 1
ATOM 736 C CA . VAL A 1 103 ? 12.876 2.252 -8.955 1.00 97.94 103 VAL A CA 1
ATOM 737 C C . VAL A 1 103 ? 13.011 3.709 -8.523 1.00 97.94 103 VAL A C 1
ATOM 739 O O . VAL A 1 103 ? 12.121 4.232 -7.851 1.00 97.94 103 VAL A O 1
ATOM 742 N N . LEU A 1 104 ? 14.072 4.396 -8.956 1.00 97.94 104 LEU A N 1
ATOM 743 C CA . LEU A 1 104 ? 14.298 5.802 -8.609 1.00 97.94 104 LEU A CA 1
ATOM 744 C C . LEU A 1 104 ? 13.212 6.723 -9.178 1.00 97.94 104 LEU A C 1
ATOM 746 O O . LEU A 1 104 ? 12.797 7.675 -8.515 1.00 97.94 104 LEU A O 1
ATOM 750 N N . ARG A 1 105 ? 12.720 6.456 -10.395 1.00 97.06 105 ARG A N 1
ATOM 751 C CA . ARG A 1 105 ? 11.609 7.212 -10.996 1.00 97.06 105 ARG A CA 1
ATOM 752 C C . ARG A 1 105 ? 10.333 7.088 -10.163 1.00 97.06 105 ARG A C 1
ATOM 754 O O . ARG A 1 105 ? 9.707 8.105 -9.869 1.00 97.06 105 ARG A O 1
ATOM 761 N N . LEU A 1 106 ? 9.968 5.869 -9.773 1.00 97.56 106 LEU A N 1
ATOM 762 C CA . LEU A 1 106 ? 8.781 5.598 -8.963 1.00 97.56 106 LEU A CA 1
ATOM 763 C C . LEU A 1 106 ? 8.919 6.147 -7.533 1.00 97.56 106 LEU A C 1
ATOM 765 O O . LEU A 1 106 ? 7.958 6.700 -7.005 1.00 97.56 106 LEU A O 1
ATOM 769 N N . ALA A 1 107 ? 10.113 6.081 -6.936 1.00 97.50 107 ALA A N 1
ATOM 770 C CA . ALA A 1 107 ? 10.385 6.675 -5.626 1.00 97.50 107 ALA A CA 1
ATOM 771 C C . ALA A 1 107 ? 10.229 8.205 -5.648 1.00 97.50 107 ALA A C 1
ATOM 773 O O . ALA A 1 107 ? 9.581 8.781 -4.778 1.00 97.50 107 ALA A O 1
ATOM 774 N N . ARG A 1 108 ? 10.756 8.874 -6.684 1.00 97.06 108 ARG A N 1
ATOM 775 C CA . ARG A 1 108 ? 10.566 10.323 -6.872 1.00 97.06 108 ARG A CA 1
ATOM 776 C C . ARG A 1 108 ? 9.102 10.684 -7.078 1.00 97.06 108 ARG A C 1
ATOM 778 O O . ARG A 1 108 ? 8.668 11.706 -6.568 1.00 97.06 108 ARG A O 1
ATOM 785 N N . LEU A 1 109 ? 8.351 9.865 -7.818 1.00 96.06 109 LEU A N 1
ATOM 786 C CA . LEU A 1 109 ? 6.911 10.052 -7.991 1.00 96.06 109 LEU A CA 1
ATOM 787 C C . LEU A 1 109 ? 6.177 9.989 -6.644 1.00 96.06 109 LEU A C 1
ATOM 789 O O . LEU A 1 109 ? 5.333 10.839 -6.390 1.00 96.06 109 LEU A O 1
ATOM 793 N N . ALA A 1 110 ? 6.534 9.029 -5.787 1.00 94.75 110 ALA A N 1
ATOM 794 C CA . ALA A 1 110 ? 5.965 8.884 -4.450 1.00 94.75 110 ALA A CA 1
ATOM 795 C C . ALA A 1 110 ? 6.323 10.027 -3.491 1.00 94.75 110 ALA A C 1
ATOM 797 O O . ALA A 1 110 ? 5.517 10.380 -2.640 1.00 94.75 110 ALA A O 1
ATOM 798 N N . GLY A 1 111 ? 7.517 10.607 -3.630 1.00 87.44 111 GLY A N 1
ATOM 799 C CA . GLY A 1 111 ? 7.969 11.735 -2.815 1.00 87.44 111 GLY A CA 1
ATOM 800 C C . GLY A 1 111 ? 7.477 13.107 -3.284 1.00 87.44 111 GLY A C 1
ATOM 801 O O . GLY A 1 111 ? 7.854 14.110 -2.679 1.00 87.44 111 GLY A O 1
ATOM 802 N N . LYS A 1 112 ? 6.687 13.194 -4.366 1.00 82.94 112 LYS A N 1
ATOM 803 C CA . LYS A 1 112 ? 6.126 14.480 -4.799 1.00 82.94 112 LYS A CA 1
ATOM 804 C C . LYS A 1 112 ? 5.111 14.974 -3.762 1.00 82.94 112 LYS A C 1
ATOM 806 O O . LYS A 1 112 ? 4.250 14.190 -3.367 1.00 82.94 112 LYS A O 1
ATOM 811 N N . PRO A 1 113 ? 5.163 16.258 -3.362 1.00 66.56 113 PRO A N 1
ATOM 812 C CA . PRO A 1 113 ? 4.128 16.842 -2.525 1.00 66.56 113 PRO A CA 1
ATOM 813 C C . PRO A 1 113 ? 2.766 16.660 -3.192 1.00 66.56 113 PRO A C 1
ATOM 815 O O . PRO A 1 113 ? 2.591 17.017 -4.360 1.00 66.56 113 PRO A O 1
ATOM 818 N N . VAL A 1 114 ? 1.813 16.097 -2.455 1.00 63.94 114 VAL A N 1
ATOM 819 C CA . VAL A 1 114 ? 0.410 16.130 -2.854 1.00 63.94 114 VAL A CA 1
ATOM 820 C C . VAL A 1 114 ? -0.057 17.564 -2.624 1.00 63.94 114 VAL A C 1
ATOM 822 O O . VAL A 1 114 ? 0.116 18.099 -1.529 1.00 63.94 114 VAL A O 1
ATOM 825 N N . ALA A 1 115 ? -0.540 18.230 -3.674 1.00 53.94 115 ALA A N 1
ATOM 826 C CA . ALA A 1 115 ? -1.091 19.570 -3.534 1.00 53.94 115 ALA A CA 1
ATOM 827 C C . ALA A 1 115 ? -2.345 19.466 -2.660 1.00 53.94 115 ALA A C 1
ATOM 829 O O . ALA A 1 115 ? -3.347 18.906 -3.094 1.00 53.94 115 ALA A O 1
ATOM 830 N N . MET A 1 116 ? -2.253 19.956 -1.425 1.00 45.50 116 MET A N 1
ATOM 831 C CA . MET A 1 116 ? -3.401 20.078 -0.533 1.00 45.50 116 MET A CA 1
ATOM 832 C C . MET A 1 116 ? -4.330 21.136 -1.137 1.00 45.50 116 MET A C 1
ATOM 834 O O . MET A 1 116 ? -3.916 22.291 -1.276 1.00 45.50 116 MET A O 1
ATOM 838 N N . ALA A 1 117 ? -5.519 20.717 -1.569 1.00 40.12 117 ALA A N 1
ATOM 839 C CA . ALA A 1 117 ? -6.593 21.613 -1.993 1.00 40.12 117 ALA A CA 1
ATOM 840 C C . ALA A 1 117 ? -7.322 22.199 -0.779 1.00 40.12 117 ALA A C 1
ATOM 842 O O . ALA A 1 117 ? -7.444 21.475 0.236 1.00 40.12 117 ALA A O 1
#

Organism: NCBI:txid1352936

Sequence (117 aa):
MELLTAAGPDFVKHLVAKGKKVFLDFKLFEIPNSVAGAVRAAGALGVSMVTVRSMGGAGILTAAVDVAGDFPELRILALTVVTGMTDAYLADTGVCVSTEQHVLRLARLAGKPVAMA

Secondary structure (DSSP, 8-state):
-HHHHHH-THHHHHHHHTTPPPEEEEEE-S-HHHHHHHHHHHHHTT-SEEEEEGGG-HHHHHHHHHHHTTSTT-EEEEE-SPTT--HHHHHTTT--S-HHHHHHHHHHHHTSPP---

Foldseek 3Di:
DVCCVVPNCVVLLVCVVVVHADAAEPQDADAQVVLLVVLLVCLVSVHQEYEYELVNALSNLLSNVVSCVVRVRYDYDYDFDDPPDFCVNCVVVVNNDGSVVRSVVSVVRNPDDNPDD